Protein AF-A0A2E5KVK9-F1 (afdb_monomer_lite)

Sequence (153 aa):
MTQRGRSCGKHTSNSATNSIFLSCMANVACSTQPRAAPYKIVFRQEDEIAERRTRDMRRFFAKTDIAALKMVENRKMDIAIADRFDGEEALKELGFDDVFMLKPAIQIVPLYHYVNFNHYKLVSRITFVMKSMESSGRIAEILKEYGVYPEVD

Foldseek 3Di:
DDDDDDDDDDDFDFDWDFFFFWWFFPDDPPPPDDDDDFFEEEEAPPPPVCCVVCVVGNYDHDNHQLRRQVCCLVVVGGGYGGGDVSRVCSCVPVVRPTTDGDPPGPDTDTDGDDDDPVVVVCVVVVSVVVVVCVVVCVVVVVCVVVVNDPPDD

Structure (mmCIF, N/CA/C/O backbone):
data_AF-A0A2E5KVK9-F1
#
_entry.id   AF-A0A2E5KVK9-F1
#
loop_
_atom_site.group_PDB
_atom_site.id
_atom_site.type_symbol
_atom_site.label_atom_id
_atom_site.label_alt_id
_atom_site.label_comp_id
_atom_site.label_asym_id
_atom_site.label_entity_id
_atom_site.label_seq_id
_atom_site.pdbx_PDB_ins_code
_atom_site.Cartn_x
_atom_site.Cartn_y
_atom_site.Cartn_z
_atom_site.occupancy
_atom_site.B_iso_or_equiv
_atom_site.auth_seq_id
_atom_site.auth_comp_id
_atom_site.auth_asym_id
_atom_site.auth_atom_id
_atom_site.pdbx_PDB_model_num
ATOM 1 N N . MET A 1 1 ? -5.131 -29.398 35.573 1.00 34.34 1 MET A N 1
ATOM 2 C CA . MET A 1 1 ? -4.236 -28.463 34.857 1.00 34.34 1 MET A CA 1
ATOM 3 C C . MET A 1 1 ? -4.888 -28.145 33.525 1.00 34.34 1 MET A C 1
ATOM 5 O O . MET A 1 1 ? -5.008 -29.022 32.685 1.00 34.34 1 MET A O 1
ATOM 9 N N . THR A 1 2 ? -5.422 -26.935 33.396 1.00 34.12 2 THR A N 1
ATOM 10 C CA . THR A 1 2 ? -6.261 -26.504 32.272 1.00 34.12 2 THR A CA 1
ATOM 11 C C . THR A 1 2 ? -5.580 -25.313 31.631 1.00 34.12 2 THR A C 1
ATOM 13 O O . THR A 1 2 ? -5.370 -24.341 32.346 1.00 34.12 2 THR A O 1
ATOM 16 N N . GLN A 1 3 ? -5.340 -25.327 30.320 1.00 31.80 3 GLN A N 1
ATOM 17 C CA . GLN A 1 3 ? -5.515 -24.125 29.502 1.00 31.80 3 GLN A CA 1
ATOM 18 C C . GLN A 1 3 ? -6.088 -24.505 28.136 1.00 31.80 3 GLN A C 1
ATOM 20 O O . GLN A 1 3 ? -5.487 -25.219 27.341 1.00 31.80 3 GLN A O 1
ATOM 25 N N . ARG A 1 4 ? -7.326 -24.043 27.942 1.00 31.17 4 ARG A N 1
ATOM 26 C CA . ARG A 1 4 ? -8.108 -24.082 26.712 1.00 31.17 4 ARG A CA 1
ATOM 27 C C . ARG A 1 4 ? -7.615 -22.964 25.796 1.00 31.17 4 ARG A C 1
ATOM 29 O O . ARG A 1 4 ? -7.362 -21.857 26.274 1.00 31.17 4 ARG A O 1
ATOM 36 N N . GLY A 1 5 ? -7.553 -23.246 24.497 1.00 36.69 5 GLY A N 1
ATOM 37 C CA . GLY A 1 5 ? -7.353 -22.236 23.465 1.00 36.69 5 GLY A CA 1
ATOM 38 C C . GLY A 1 5 ? -8.402 -21.127 23.562 1.00 36.69 5 GLY A C 1
ATOM 39 O O . GLY A 1 5 ? -9.578 -21.383 23.827 1.00 36.69 5 GLY A O 1
ATOM 40 N N . ARG A 1 6 ? -7.964 -19.882 23.369 1.00 28.77 6 ARG A N 1
ATOM 41 C CA . ARG A 1 6 ? -8.846 -18.723 23.231 1.00 28.77 6 ARG A CA 1
ATOM 42 C C . ARG A 1 6 ? -8.724 -18.199 21.808 1.00 28.77 6 ARG A C 1
ATOM 44 O O . ARG A 1 6 ? -7.694 -17.653 21.427 1.00 28.77 6 ARG A O 1
ATOM 51 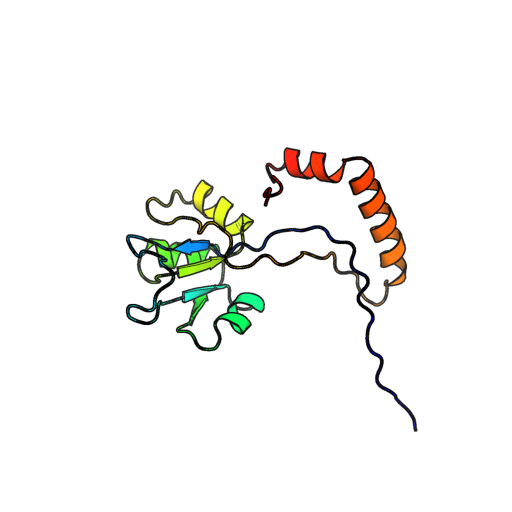N N . SER A 1 7 ? -9.789 -18.387 21.038 1.00 34.16 7 SER A N 1
ATOM 52 C CA . SER A 1 7 ? -10.011 -17.719 19.760 1.00 34.16 7 SER A CA 1
ATOM 53 C C . SER A 1 7 ? -10.146 -16.213 19.998 1.00 34.16 7 SER A C 1
ATOM 55 O O . SER A 1 7 ? -11.029 -15.778 20.739 1.00 34.16 7 SER A O 1
ATOM 57 N N . CYS A 1 8 ? -9.270 -15.420 19.387 1.00 29.39 8 CYS A N 1
ATOM 58 C CA . CYS A 1 8 ? -9.322 -13.964 19.449 1.00 29.39 8 CYS A CA 1
ATOM 59 C C . CYS A 1 8 ? -10.378 -13.452 18.453 1.00 29.39 8 CYS A C 1
ATOM 61 O O . CYS A 1 8 ? -10.257 -13.677 17.247 1.00 29.39 8 CYS A O 1
ATOM 63 N N . GLY A 1 9 ? -11.432 -12.811 18.961 1.00 30.97 9 GLY A N 1
ATOM 64 C CA . GLY A 1 9 ? -12.467 -12.174 18.148 1.00 30.97 9 GLY A CA 1
ATOM 65 C C . GLY A 1 9 ? -11.932 -10.901 17.495 1.00 30.97 9 GLY A C 1
ATOM 66 O O . GLY A 1 9 ? -11.442 -10.005 18.179 1.00 30.97 9 GLY A O 1
ATOM 67 N N . LYS A 1 10 ? -12.017 -10.824 16.165 1.00 29.75 10 LYS A N 1
ATOM 68 C CA . LYS A 1 10 ? -11.667 -9.631 15.390 1.00 29.75 10 LYS A CA 1
ATOM 69 C C . LYS A 1 10 ? -12.845 -8.655 15.438 1.00 29.75 10 LYS A C 1
ATOM 71 O O . LYS A 1 10 ? -13.881 -8.922 14.841 1.00 29.75 10 LYS A O 1
ATOM 76 N N . HIS A 1 11 ? -12.689 -7.533 16.134 1.00 31.53 11 HIS A N 1
ATOM 77 C CA . HIS A 1 11 ? -13.565 -6.372 15.975 1.00 31.53 11 HIS A CA 1
ATOM 78 C C . HIS A 1 11 ? -12.770 -5.279 15.267 1.00 31.53 11 HIS A C 1
ATOM 80 O O . HIS A 1 11 ? -11.904 -4.647 15.865 1.00 31.53 11 HIS A O 1
ATOM 86 N N . THR A 1 12 ? -13.035 -5.102 13.976 1.00 35.19 12 THR A N 1
ATOM 87 C CA . THR A 1 12 ? -12.354 -4.145 13.102 1.00 35.19 12 THR A CA 1
ATOM 88 C C . THR A 1 12 ? -13.321 -3.029 12.717 1.00 35.19 12 THR A C 1
ATOM 90 O O . THR A 1 12 ? -14.382 -3.297 12.158 1.00 35.19 12 THR A O 1
ATOM 93 N N . SER A 1 13 ? -12.970 -1.777 13.019 1.00 29.97 13 SER A N 1
ATOM 94 C CA . SER A 1 13 ? -13.497 -0.624 12.284 1.00 29.97 13 SER A CA 1
ATOM 95 C C . SER A 1 13 ? -12.661 -0.488 11.011 1.00 29.97 13 SER A C 1
ATOM 97 O O . SER A 1 13 ? -11.432 -0.481 11.072 1.00 29.97 13 SER A O 1
ATOM 99 N N . ASN A 1 14 ? -13.327 -0.507 9.858 1.00 29.30 14 ASN A N 1
ATOM 100 C CA . ASN A 1 14 ? -12.676 -0.437 8.556 1.00 29.30 14 ASN A CA 1
ATOM 101 C C . ASN A 1 14 ? -12.335 1.019 8.238 1.00 29.30 14 ASN A C 1
ATOM 103 O O . ASN A 1 14 ? -13.219 1.860 8.172 1.00 29.30 14 ASN A O 1
ATOM 107 N N . SER A 1 15 ? -11.057 1.280 7.995 1.00 31.80 15 SER A N 1
ATOM 108 C CA . SER A 1 15 ? -10.581 2.411 7.205 1.00 31.80 15 SER A CA 1
ATOM 109 C C . SER A 1 15 ? -9.782 1.772 6.079 1.00 31.80 15 SER A C 1
ATOM 111 O O . SER A 1 15 ? -8.732 1.183 6.325 1.00 31.80 15 SER A O 1
ATOM 113 N N . ALA A 1 16 ? -10.336 1.754 4.871 1.00 27.89 16 ALA A N 1
ATOM 114 C CA . ALA A 1 16 ? -9.668 1.157 3.725 1.00 27.89 16 ALA A CA 1
ATOM 115 C C . ALA A 1 16 ? -8.480 2.040 3.336 1.00 27.89 16 ALA A C 1
ATOM 117 O O . ALA A 1 16 ? -8.660 3.205 2.990 1.00 27.89 16 ALA A O 1
ATOM 118 N N . THR A 1 17 ? -7.275 1.485 3.397 1.00 33.75 17 THR A N 1
ATOM 119 C CA . THR A 1 17 ? -6.105 2.118 2.802 1.00 33.75 17 THR A CA 1
ATOM 120 C C . THR A 1 17 ? -5.412 1.074 1.943 1.00 33.75 17 THR A C 1
ATOM 122 O O . THR A 1 17 ? -4.971 0.045 2.444 1.00 33.75 17 THR A O 1
ATOM 125 N N . ASN A 1 18 ? -5.410 1.325 0.636 1.00 34.06 18 ASN A N 1
ATOM 126 C CA . ASN A 1 18 ? -5.088 0.363 -0.412 1.00 34.06 18 ASN A CA 1
ATOM 127 C C . ASN A 1 18 ? -3.572 0.125 -0.488 1.00 34.06 18 ASN A C 1
ATOM 129 O O . ASN A 1 18 ? -2.834 1.010 -0.914 1.00 34.06 18 ASN A O 1
ATOM 133 N N . SER A 1 19 ? -3.093 -1.075 -0.153 1.00 31.70 19 SER A N 1
ATOM 134 C CA . SER A 1 19 ? -1.768 -1.514 -0.614 1.00 31.70 19 SER A CA 1
ATOM 135 C C . SER A 1 19 ? -1.880 -1.880 -2.090 1.00 31.70 19 SER A C 1
ATOM 137 O O . SER A 1 19 ? -2.295 -2.986 -2.422 1.00 31.70 19 SER A O 1
ATOM 139 N N . ILE A 1 20 ? -1.576 -0.937 -2.980 1.00 33.72 20 ILE A N 1
ATOM 140 C CA . ILE A 1 20 ? -1.440 -1.236 -4.408 1.00 33.72 20 ILE A CA 1
ATOM 141 C C . ILE A 1 20 ? -0.191 -2.102 -4.610 1.00 33.72 20 ILE A C 1
ATOM 143 O O . ILE A 1 20 ? 0.673 -2.156 -3.753 1.00 33.72 20 ILE A O 1
ATOM 147 N N . PHE A 1 21 ? -0.151 -2.853 -5.706 1.00 39.69 21 PHE A N 1
ATOM 148 C CA . PHE A 1 21 ? 1.044 -3.511 -6.221 1.00 39.69 21 PHE A CA 1
ATOM 149 C C . PHE A 1 21 ? 1.468 -2.716 -7.473 1.00 39.69 21 PHE A C 1
ATOM 151 O O . PHE A 1 21 ? 0.831 -2.844 -8.518 1.00 39.69 21 PHE A O 1
ATOM 158 N N . LEU A 1 22 ? 2.484 -1.854 -7.370 1.00 40.34 22 LEU A N 1
ATOM 159 C CA . LEU A 1 22 ? 3.158 -1.191 -8.507 1.00 40.34 22 LEU A CA 1
ATOM 160 C C . LEU A 1 22 ? 4.435 -1.956 -8.864 1.00 40.34 22 LEU A C 1
ATOM 162 O O . LEU A 1 22 ? 5.191 -2.226 -7.943 1.00 40.34 22 LEU A O 1
ATOM 166 N N . SER A 1 23 ? 4.855 -2.218 -10.107 1.00 37.53 23 SER A N 1
ATOM 167 C CA . SER A 1 23 ? 4.528 -1.689 -11.443 1.00 37.53 23 SER A CA 1
ATOM 168 C C . SER A 1 23 ? 5.167 -2.614 -12.501 1.00 37.53 23 SER A C 1
ATOM 170 O O . SER A 1 23 ? 6.218 -3.207 -12.240 1.00 37.53 23 SER A O 1
ATOM 172 N N . CYS A 1 24 ? 4.550 -2.696 -13.685 1.00 30.95 24 CYS A N 1
ATOM 173 C CA . CYS A 1 24 ? 5.015 -3.398 -14.888 1.00 30.95 24 CYS A CA 1
ATOM 174 C C . CYS A 1 24 ? 5.776 -2.413 -15.799 1.00 30.95 24 CYS A C 1
ATOM 176 O O . CYS A 1 24 ? 5.433 -1.235 -15.833 1.00 30.95 24 CYS A O 1
ATOM 178 N N . MET A 1 25 ? 6.794 -2.875 -16.530 1.00 27.45 25 MET A N 1
ATOM 179 C CA . MET A 1 25 ? 7.512 -2.078 -17.534 1.00 27.45 25 MET A CA 1
ATOM 180 C C . MET A 1 25 ? 7.379 -2.725 -18.923 1.00 27.45 25 MET A C 1
ATOM 182 O O . MET A 1 25 ? 7.516 -3.938 -19.062 1.00 27.45 25 MET A O 1
ATOM 186 N N . ALA A 1 26 ? 7.123 -1.877 -19.925 1.00 31.70 26 ALA A N 1
ATOM 187 C CA . ALA A 1 26 ? 7.195 -2.073 -21.379 1.00 31.70 26 ALA A CA 1
ATOM 188 C C . ALA A 1 26 ? 6.633 -3.382 -21.997 1.00 31.70 26 ALA A C 1
ATOM 190 O O . ALA A 1 26 ? 7.259 -4.438 -21.994 1.00 31.70 26 ALA A O 1
ATOM 191 N N . ASN A 1 27 ? 5.517 -3.243 -22.727 1.00 30.38 27 ASN A N 1
ATOM 192 C CA . ASN A 1 27 ? 5.075 -4.162 -23.792 1.00 30.38 27 ASN A CA 1
ATOM 193 C C . ASN A 1 27 ? 4.702 -5.602 -23.408 1.00 30.38 27 ASN A C 1
ATOM 195 O O . ASN A 1 27 ? 4.612 -6.468 -24.282 1.00 30.38 27 ASN A O 1
ATOM 199 N N . VAL A 1 28 ? 4.389 -5.872 -22.144 1.00 37.03 28 VAL A N 1
ATOM 200 C CA . VAL A 1 28 ? 3.765 -7.144 -21.783 1.00 37.03 28 VAL A CA 1
ATOM 201 C C . VAL A 1 28 ? 2.274 -6.927 -21.595 1.00 37.03 28 VAL A C 1
ATOM 203 O O . VAL A 1 28 ? 1.821 -6.369 -20.599 1.00 37.03 28 VAL A O 1
ATOM 206 N N . ALA A 1 29 ? 1.499 -7.363 -22.587 1.00 28.75 29 ALA A N 1
ATOM 207 C CA . ALA A 1 29 ? 0.061 -7.492 -22.453 1.00 28.75 29 ALA A CA 1
ATOM 208 C C . ALA A 1 29 ? -0.234 -8.379 -21.233 1.00 28.75 29 ALA A C 1
ATOM 210 O O . ALA A 1 29 ? -0.075 -9.599 -21.293 1.00 28.75 29 ALA A O 1
ATOM 211 N N . CYS A 1 30 ? -0.688 -7.774 -20.132 1.00 35.19 30 CYS A N 1
ATOM 212 C CA . CYS A 1 30 ? -1.269 -8.476 -18.989 1.00 35.19 30 CYS A CA 1
ATOM 213 C C . CYS A 1 30 ? -2.675 -8.971 -19.385 1.00 35.19 30 CYS A C 1
ATOM 215 O O . CYS A 1 30 ? -3.694 -8.605 -18.810 1.00 35.19 30 CYS A O 1
ATOM 217 N N . SER A 1 31 ? -2.736 -9.728 -20.481 1.00 26.88 31 SER A N 1
ATOM 218 C CA . SER A 1 31 ? -3.919 -10.451 -20.919 1.00 26.88 31 SER A CA 1
ATOM 219 C C . SER A 1 31 ? -4.003 -11.740 -20.112 1.00 26.88 31 SER A C 1
ATOM 221 O O . SER A 1 31 ? -2.991 -12.386 -19.847 1.00 26.88 31 SER A O 1
ATOM 223 N N . THR A 1 32 ? -5.214 -12.094 -19.708 1.00 30.20 32 THR A N 1
ATOM 224 C CA . THR A 1 32 ? -5.601 -13.253 -18.897 1.00 30.20 32 THR A CA 1
ATOM 225 C C . THR A 1 32 ? -5.390 -14.595 -19.617 1.00 30.20 32 THR A C 1
ATOM 227 O O . THR A 1 32 ? -6.294 -15.424 -19.682 1.00 30.20 32 THR A O 1
ATOM 230 N N . GLN A 1 33 ? -4.194 -14.847 -20.155 1.00 28.55 33 GLN A N 1
ATOM 231 C CA . GLN A 1 33 ? -3.811 -16.130 -20.743 1.00 28.55 33 GLN A CA 1
ATOM 232 C C . GLN A 1 33 ? -2.314 -16.438 -20.552 1.00 28.55 33 GLN A C 1
ATOM 234 O O . GLN A 1 33 ? -1.483 -15.529 -20.538 1.00 28.55 33 GLN A O 1
ATOM 239 N N . PRO A 1 34 ? -1.945 -17.725 -20.394 1.00 35.22 34 PRO A N 1
ATOM 240 C CA . PRO A 1 34 ? -0.621 -18.126 -19.949 1.00 35.22 34 PRO A CA 1
ATOM 241 C C . PRO A 1 34 ? 0.349 -18.095 -21.128 1.00 35.22 34 PRO A C 1
ATOM 243 O O . PRO A 1 34 ? 0.351 -18.986 -21.979 1.00 35.22 34 PRO A O 1
ATOM 246 N N . ARG A 1 35 ? 1.207 -17.077 -21.183 1.00 31.95 35 ARG A N 1
ATOM 247 C CA . ARG A 1 35 ? 2.344 -17.079 -22.102 1.00 31.95 35 ARG A CA 1
ATOM 248 C C . ARG A 1 35 ? 3.589 -16.507 -21.430 1.00 31.95 35 ARG A C 1
ATOM 250 O O . ARG A 1 35 ? 3.534 -15.447 -20.823 1.00 31.95 35 ARG A O 1
ATOM 257 N N . ALA A 1 36 ? 4.700 -17.199 -21.683 1.00 43.50 36 ALA A N 1
ATOM 258 C CA . ALA A 1 36 ? 6.088 -16.758 -21.538 1.00 43.50 36 ALA A CA 1
ATOM 259 C C . ALA A 1 36 ? 6.700 -16.748 -20.119 1.00 43.50 36 ALA A C 1
ATOM 261 O O . ALA A 1 36 ? 6.011 -16.810 -19.112 1.00 43.50 36 ALA A O 1
ATOM 262 N N . ALA A 1 37 ? 8.036 -16.805 -20.106 1.00 53.66 37 ALA A N 1
ATOM 263 C CA . ALA A 1 37 ? 8.961 -17.085 -19.00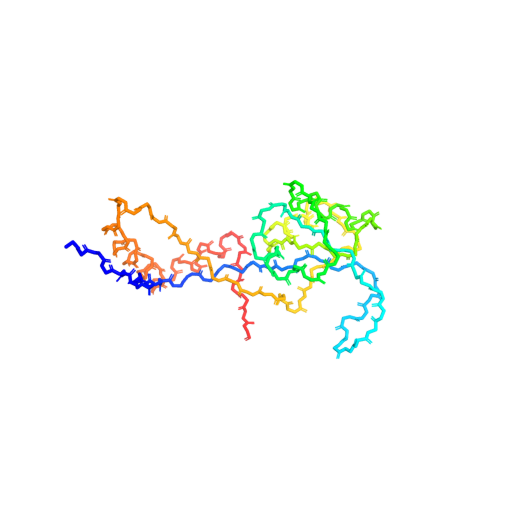2 1.00 53.66 37 ALA A CA 1
ATOM 264 C C . ALA A 1 37 ? 8.624 -16.439 -17.636 1.00 53.66 37 ALA A C 1
ATOM 266 O O . ALA A 1 37 ? 8.023 -15.370 -17.598 1.00 53.66 37 ALA A O 1
ATOM 267 N N . PRO A 1 38 ? 9.052 -17.040 -16.502 1.00 75.19 38 PRO A N 1
ATOM 268 C CA . PRO A 1 38 ? 8.724 -16.513 -15.179 1.00 75.19 38 PRO A CA 1
ATOM 269 C C . PRO A 1 38 ? 9.297 -15.103 -14.987 1.00 75.19 38 PRO A C 1
ATOM 271 O O . PRO A 1 38 ? 10.519 -14.929 -15.004 1.00 75.19 38 PRO A O 1
ATOM 274 N N . TYR A 1 39 ? 8.409 -14.128 -14.771 1.00 81.94 39 TYR A N 1
ATOM 275 C CA . TYR A 1 39 ? 8.759 -12.751 -14.424 1.00 81.94 39 TYR A CA 1
ATOM 276 C C . TYR A 1 39 ? 9.699 -12.706 -13.217 1.00 81.94 39 TYR A C 1
ATOM 278 O O . TYR A 1 39 ? 9.523 -13.444 -12.242 1.00 81.94 39 TYR A O 1
ATOM 286 N N . LYS A 1 40 ? 10.689 -11.817 -13.269 1.00 89.50 40 LYS A N 1
ATOM 287 C CA . LYS A 1 40 ? 11.551 -11.460 -12.145 1.00 89.50 40 LYS A CA 1
ATOM 288 C C . LYS A 1 40 ? 10.853 -10.393 -11.317 1.00 89.50 40 LYS A C 1
ATOM 290 O O . LYS A 1 40 ? 10.761 -9.236 -11.729 1.00 89.50 40 LYS A O 1
ATOM 295 N N . ILE A 1 41 ? 10.377 -10.803 -10.151 1.00 91.06 41 ILE A N 1
ATOM 296 C CA . ILE A 1 41 ? 9.602 -9.949 -9.255 1.00 91.06 41 ILE A CA 1
ATOM 297 C C . ILE A 1 41 ? 10.508 -9.471 -8.127 1.00 91.06 41 ILE A C 1
ATOM 299 O O . ILE A 1 41 ? 11.194 -10.289 -7.518 1.00 91.06 41 ILE A O 1
ATOM 303 N N . VAL A 1 42 ? 10.509 -8.175 -7.830 1.00 93.25 42 VAL A N 1
ATOM 304 C CA . VAL A 1 42 ? 11.280 -7.583 -6.731 1.00 93.25 42 VAL A CA 1
ATOM 305 C C . VAL A 1 42 ? 10.383 -6.803 -5.783 1.00 93.25 42 VAL A C 1
ATOM 307 O O . VAL A 1 42 ? 9.467 -6.123 -6.222 1.00 93.25 42 VAL A O 1
ATOM 310 N N . PHE A 1 43 ? 10.638 -6.884 -4.482 1.00 92.38 43 PHE A N 1
ATOM 311 C CA . PHE A 1 43 ? 9.894 -6.114 -3.483 1.00 92.38 43 PHE A CA 1
ATOM 312 C C . PHE A 1 43 ? 10.705 -5.917 -2.209 1.00 92.38 43 PHE A C 1
ATOM 314 O O . PHE A 1 43 ? 11.751 -6.557 -2.029 1.00 92.38 43 PHE A O 1
ATOM 321 N N . ARG A 1 44 ? 10.263 -5.004 -1.341 1.00 92.38 44 ARG A N 1
ATOM 322 C CA . ARG A 1 44 ? 10.938 -4.750 -0.069 1.00 92.38 44 ARG A CA 1
ATOM 323 C C . ARG A 1 44 ? 10.931 -6.008 0.801 1.00 92.38 44 ARG A C 1
ATOM 325 O O . ARG A 1 44 ? 9.906 -6.659 0.979 1.00 92.38 44 ARG A O 1
ATOM 332 N N . GLN A 1 45 ? 12.090 -6.357 1.350 1.00 90.44 45 GLN A N 1
ATOM 333 C CA . GLN A 1 45 ? 12.199 -7.450 2.312 1.00 90.44 45 GLN A CA 1
ATOM 334 C C . GLN A 1 45 ? 11.203 -7.247 3.467 1.00 90.44 45 GLN A C 1
ATOM 336 O O . GLN A 1 45 ? 10.973 -6.112 3.885 1.00 90.44 45 GLN A O 1
ATOM 341 N N . GLU A 1 46 ? 10.639 -8.341 3.987 1.00 86.81 46 GLU A N 1
ATOM 342 C CA . GLU A 1 46 ? 9.663 -8.328 5.089 1.00 86.81 46 GLU A CA 1
ATOM 343 C C . GLU A 1 46 ? 8.265 -7.813 4.707 1.00 86.81 46 GLU A C 1
ATOM 345 O O . GLU A 1 46 ? 7.400 -7.683 5.574 1.00 86.81 46 GLU A O 1
ATOM 350 N N . ASP A 1 47 ? 7.987 -7.573 3.421 1.00 87.31 47 ASP A N 1
ATOM 351 C CA . ASP A 1 47 ? 6.605 -7.472 2.949 1.00 87.31 47 ASP A CA 1
ATOM 352 C C . ASP A 1 47 ? 5.934 -8.855 3.026 1.00 87.31 47 ASP A C 1
ATOM 354 O O . ASP A 1 47 ? 5.974 -9.661 2.094 1.00 87.31 47 ASP A O 1
ATOM 358 N N . GLU A 1 48 ? 5.312 -9.143 4.172 1.00 85.06 48 GLU A N 1
ATOM 359 C CA . GLU A 1 48 ? 4.646 -10.419 4.455 1.00 85.06 48 GLU A CA 1
ATOM 360 C C . GLU A 1 48 ? 3.617 -10.792 3.374 1.00 85.06 48 GLU A C 1
ATOM 362 O O . GLU A 1 48 ? 3.449 -11.970 3.030 1.00 85.06 48 GLU A O 1
ATOM 367 N N . ILE A 1 49 ? 2.917 -9.799 2.821 1.00 83.25 49 ILE A N 1
ATOM 368 C CA . ILE A 1 49 ? 1.874 -10.025 1.825 1.00 83.25 49 ILE A CA 1
ATOM 369 C C . ILE A 1 49 ? 2.524 -10.455 0.513 1.00 83.25 49 ILE A C 1
ATOM 371 O O . ILE A 1 49 ? 2.151 -11.505 -0.022 1.00 83.25 49 ILE A O 1
ATOM 375 N N . ALA A 1 50 ? 3.504 -9.696 0.022 1.00 85.00 50 ALA A N 1
ATOM 376 C CA . ALA A 1 50 ? 4.240 -10.030 -1.191 1.00 85.00 50 ALA A CA 1
ATOM 377 C C . ALA A 1 50 ? 4.953 -11.381 -1.048 1.00 85.00 50 ALA A C 1
ATOM 379 O O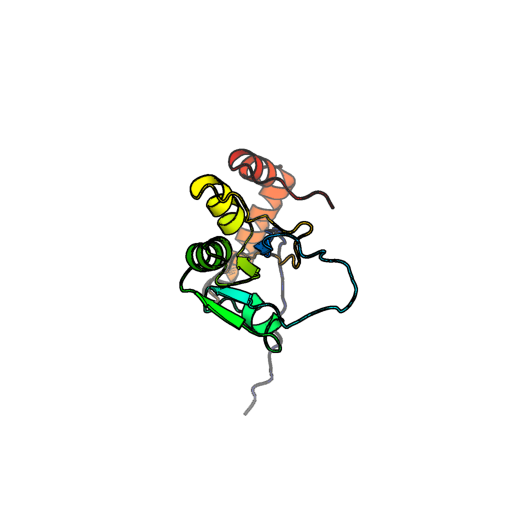 . ALA A 1 50 ? 4.826 -12.243 -1.921 1.00 85.00 50 ALA A O 1
ATOM 380 N N . GLU A 1 51 ? 5.615 -11.636 0.083 1.00 89.25 51 GLU A N 1
ATOM 381 C CA . GLU A 1 51 ? 6.317 -12.892 0.351 1.00 89.25 51 GLU A CA 1
ATOM 382 C C . GLU A 1 51 ? 5.398 -14.109 0.321 1.00 89.25 51 GLU A C 1
ATOM 384 O O . GLU A 1 51 ? 5.705 -15.123 -0.313 1.00 89.25 51 GLU A O 1
ATOM 389 N N . ARG A 1 52 ? 4.252 -14.019 0.998 1.00 87.25 52 ARG A N 1
ATOM 390 C CA . ARG A 1 52 ? 3.297 -15.122 1.069 1.00 87.25 52 ARG A CA 1
ATOM 391 C C . ARG A 1 52 ? 2.636 -15.387 -0.279 1.00 87.25 52 ARG A C 1
ATOM 393 O O . ARG A 1 52 ? 2.364 -16.545 -0.590 1.00 87.25 52 ARG A O 1
ATOM 400 N N . ARG A 1 53 ? 2.344 -14.341 -1.056 1.00 83.06 53 ARG A N 1
ATOM 401 C CA . ARG A 1 53 ? 1.618 -14.437 -2.335 1.00 83.06 53 ARG A CA 1
ATOM 402 C C . ARG A 1 53 ? 2.508 -14.818 -3.514 1.00 83.06 53 ARG A C 1
ATOM 404 O O . ARG A 1 53 ? 2.007 -15.407 -4.461 1.00 83.06 53 ARG A O 1
ATOM 411 N N . THR A 1 54 ? 3.805 -14.529 -3.439 1.00 85.94 54 THR A N 1
ATOM 412 C CA . THR A 1 54 ? 4.779 -14.830 -4.503 1.00 85.94 54 THR A CA 1
ATOM 413 C C . THR A 1 54 ? 5.684 -16.018 -4.174 1.00 85.94 54 THR A C 1
ATOM 415 O O . THR A 1 54 ? 6.707 -16.213 -4.826 1.00 85.94 54 THR A O 1
ATOM 418 N N . ARG A 1 55 ? 5.324 -16.833 -3.171 1.00 86.94 55 ARG A N 1
ATOM 419 C CA . ARG A 1 55 ? 6.148 -17.948 -2.670 1.00 86.94 55 ARG A CA 1
ATOM 420 C C . ARG A 1 55 ? 6.626 -18.899 -3.771 1.00 86.94 55 ARG A C 1
ATOM 422 O O . ARG A 1 55 ? 7.777 -19.320 -3.730 1.00 86.94 55 ARG A O 1
ATOM 429 N N . ASP A 1 56 ? 5.760 -19.187 -4.740 1.00 88.12 56 ASP A N 1
ATOM 430 C CA . ASP A 1 56 ? 6.026 -20.126 -5.838 1.00 88.12 56 ASP A CA 1
ATOM 431 C C . ASP A 1 56 ? 6.520 -19.420 -7.119 1.00 88.12 56 ASP A C 1
ATOM 433 O O . ASP A 1 56 ? 6.569 -20.013 -8.196 1.00 88.12 56 ASP A O 1
ATOM 437 N N . MET A 1 57 ? 6.880 -18.136 -7.020 1.00 86.38 57 MET A N 1
ATOM 438 C CA . MET A 1 57 ? 7.348 -17.301 -8.128 1.00 86.38 57 MET A CA 1
ATOM 439 C C . MET A 1 57 ? 8.838 -16.967 -7.988 1.00 86.38 57 MET A C 1
ATOM 441 O O . MET A 1 57 ? 9.442 -17.080 -6.919 1.00 86.38 57 MET A O 1
ATOM 445 N N . ARG A 1 58 ? 9.453 -16.498 -9.081 1.00 88.44 58 ARG A N 1
ATOM 446 C CA . ARG A 1 58 ? 10.845 -16.035 -9.069 1.00 88.44 58 ARG A CA 1
ATOM 447 C C . ARG A 1 58 ? 10.938 -14.643 -8.436 1.00 88.44 58 ARG A C 1
ATOM 449 O O . ARG A 1 58 ? 10.777 -13.628 -9.112 1.00 88.44 58 ARG A O 1
ATOM 456 N N . ARG A 1 59 ? 11.226 -14.625 -7.136 1.00 90.50 59 ARG A N 1
ATOM 457 C CA . ARG A 1 59 ? 11.267 -13.418 -6.304 1.00 90.50 59 ARG A CA 1
ATOM 458 C C . ARG A 1 59 ? 12.684 -12.972 -5.934 1.00 90.50 59 ARG A C 1
ATOM 460 O O . ARG A 1 59 ? 13.579 -13.791 -5.729 1.00 90.50 59 ARG A O 1
ATOM 467 N N . PHE A 1 60 ? 12.850 -11.663 -5.828 1.00 94.94 60 PHE A N 1
ATOM 468 C CA . PHE A 1 60 ? 14.049 -10.943 -5.423 1.00 94.94 60 PHE A CA 1
ATOM 469 C C . PHE A 1 60 ? 13.673 -9.925 -4.346 1.00 94.94 60 PHE A C 1
ATOM 471 O O . PHE A 1 60 ? 12.533 -9.472 -4.279 1.00 94.94 60 PHE A O 1
ATOM 478 N N . PHE A 1 61 ? 14.642 -9.542 -3.521 1.00 95.44 61 PHE A N 1
ATOM 479 C CA . PHE A 1 61 ? 14.408 -8.627 -2.410 1.00 95.44 61 PHE A CA 1
ATOM 480 C C . PHE A 1 61 ? 15.212 -7.346 -2.578 1.00 95.44 61 PHE A C 1
ATOM 482 O O . PHE A 1 61 ? 16.386 -7.380 -2.957 1.00 95.44 61 PHE A O 1
ATOM 489 N N . ALA A 1 62 ? 14.580 -6.228 -2.252 1.00 94.12 62 ALA A N 1
ATOM 490 C CA . ALA A 1 62 ? 15.208 -4.929 -2.096 1.00 94.12 62 ALA A CA 1
ATOM 491 C C . ALA A 1 62 ? 15.109 -4.472 -0.634 1.00 94.12 62 ALA A C 1
ATOM 493 O O . ALA A 1 62 ? 14.295 -4.973 0.139 1.00 94.12 62 ALA A O 1
ATOM 494 N N . LYS A 1 63 ? 15.937 -3.499 -0.243 1.00 93.81 63 LYS A N 1
ATOM 495 C CA . LYS A 1 63 ? 15.873 -2.916 1.108 1.00 93.81 63 LYS A CA 1
ATOM 496 C C . LYS A 1 63 ? 14.710 -1.942 1.289 1.00 93.81 63 LYS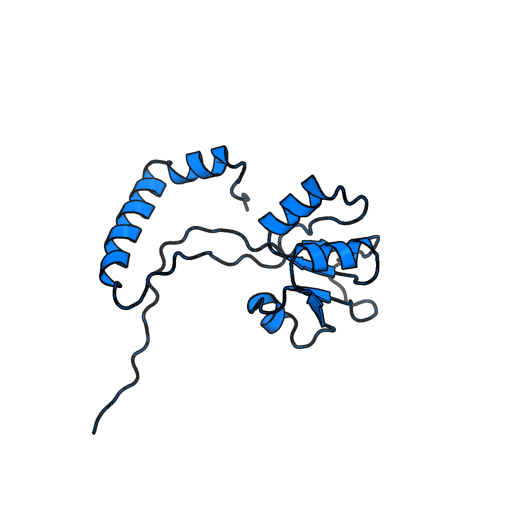 A C 1
ATOM 498 O O . LYS A 1 63 ? 14.248 -1.761 2.406 1.00 93.81 63 LYS A O 1
ATOM 503 N N . THR A 1 64 ? 14.277 -1.298 0.209 1.00 89.88 64 THR A N 1
ATOM 504 C CA . THR A 1 64 ? 13.195 -0.308 0.200 1.00 89.88 64 THR A CA 1
ATOM 505 C C . THR A 1 64 ? 12.370 -0.459 -1.071 1.00 89.88 64 THR A C 1
ATOM 507 O O . THR A 1 64 ? 12.883 -0.945 -2.085 1.00 89.88 64 THR A O 1
ATOM 510 N N . ASP A 1 65 ? 11.122 -0.004 -1.034 1.00 86.25 65 ASP A N 1
ATOM 511 C CA . ASP A 1 65 ? 10.215 -0.007 -2.185 1.00 86.25 65 ASP A CA 1
ATOM 512 C C . ASP A 1 65 ? 10.762 0.854 -3.335 1.00 86.25 65 ASP A C 1
ATOM 514 O O . ASP A 1 65 ? 10.838 0.408 -4.480 1.00 86.25 65 ASP A O 1
ATOM 518 N N . ILE A 1 66 ? 11.342 2.017 -3.017 1.00 87.19 66 ILE A N 1
ATOM 519 C CA . ILE A 1 66 ? 12.074 2.854 -3.983 1.00 87.19 66 ILE A CA 1
ATOM 520 C C . ILE A 1 66 ? 13.217 2.085 -4.666 1.00 87.19 66 ILE A C 1
ATOM 522 O O . ILE A 1 66 ? 13.444 2.229 -5.869 1.00 87.19 66 ILE A O 1
ATOM 526 N N . ALA A 1 67 ? 13.971 1.268 -3.923 1.00 90.62 67 ALA A N 1
ATOM 527 C CA . ALA A 1 67 ? 15.047 0.477 -4.511 1.00 90.62 67 ALA A CA 1
ATOM 528 C C . ALA A 1 67 ? 14.500 -0.615 -5.445 1.00 90.62 67 ALA A C 1
ATOM 530 O O . ALA A 1 67 ? 15.080 -0.832 -6.509 1.00 90.62 67 ALA A O 1
ATOM 531 N N . ALA A 1 68 ? 13.381 -1.256 -5.090 1.00 90.69 68 ALA A N 1
ATOM 532 C CA . ALA A 1 68 ? 12.691 -2.212 -5.956 1.00 90.69 68 ALA A CA 1
ATOM 533 C C . ALA A 1 68 ? 12.232 -1.548 -7.266 1.00 90.69 68 ALA A C 1
ATOM 535 O O . ALA A 1 68 ? 12.538 -2.047 -8.350 1.00 90.69 68 ALA A O 1
ATOM 536 N N . LEU A 1 69 ? 11.598 -0.376 -7.178 1.00 87.69 69 LEU A N 1
ATOM 537 C CA . LEU A 1 69 ? 11.134 0.388 -8.339 1.00 87.69 69 LEU A CA 1
ATOM 538 C C . LEU A 1 69 ? 12.293 0.817 -9.251 1.00 87.69 69 LEU A C 1
ATOM 540 O O . LEU A 1 69 ? 12.241 0.599 -10.459 1.00 87.69 69 LEU A O 1
ATOM 544 N N . LYS A 1 70 ? 13.409 1.298 -8.684 1.00 87.31 70 LYS A N 1
ATOM 545 C CA . LYS A 1 70 ? 14.629 1.602 -9.457 1.00 87.31 70 LYS A CA 1
ATOM 546 C C . LYS A 1 70 ? 15.209 0.377 -10.168 1.00 87.31 70 LYS A C 1
ATOM 548 O O . LYS A 1 70 ? 15.865 0.524 -11.198 1.00 87.31 70 LYS A O 1
ATOM 553 N N . MET A 1 71 ? 15.041 -0.833 -9.636 1.00 89.88 71 MET A N 1
ATOM 554 C CA . MET A 1 71 ? 15.504 -2.048 -10.318 1.00 89.88 71 MET A CA 1
ATOM 555 C C . MET A 1 71 ? 14.646 -2.385 -11.538 1.00 89.88 71 MET A C 1
ATOM 557 O O . MET A 1 71 ? 15.193 -2.900 -12.516 1.00 89.88 71 MET A O 1
ATOM 561 N N . VAL A 1 72 ? 13.349 -2.077 -11.490 1.00 88.44 72 VAL A N 1
ATOM 562 C CA . VAL A 1 72 ? 12.453 -2.191 -12.646 1.00 88.44 72 VAL A CA 1
ATOM 563 C C . VAL A 1 72 ? 12.801 -1.140 -13.690 1.00 88.44 72 VAL A C 1
ATOM 565 O O . VAL A 1 72 ? 13.072 -1.515 -14.821 1.00 88.44 72 VAL A O 1
ATOM 568 N N . GLU A 1 73 ? 12.935 0.128 -13.294 1.00 86.00 73 GLU A N 1
ATOM 569 C CA . GLU A 1 73 ? 13.336 1.228 -14.190 1.00 86.00 73 GLU A CA 1
ATOM 570 C C . GLU A 1 73 ? 14.631 0.904 -14.955 1.00 86.00 73 GLU A C 1
ATOM 572 O O . GLU A 1 73 ? 14.740 1.064 -16.167 1.00 86.00 73 GLU A O 1
ATOM 577 N N . ASN A 1 74 ? 15.621 0.337 -14.258 1.00 88.00 74 ASN A N 1
ATOM 578 C CA . ASN A 1 74 ? 16.892 -0.074 -14.858 1.00 88.00 74 ASN A CA 1
ATOM 579 C C . ASN A 1 74 ? 16.825 -1.417 -15.616 1.00 88.00 74 ASN A C 1
ATOM 581 O O . ASN A 1 74 ? 17.873 -1.997 -15.916 1.00 88.00 74 ASN A O 1
ATOM 585 N N . ARG A 1 75 ? 15.626 -1.955 -15.877 1.00 86.75 75 ARG A N 1
ATOM 586 C CA . ARG A 1 75 ? 15.368 -3.221 -16.592 1.00 86.75 75 ARG A CA 1
ATOM 587 C C . ARG A 1 75 ? 16.070 -4.443 -15.984 1.00 86.75 75 ARG A C 1
ATOM 589 O O . ARG A 1 75 ? 16.323 -5.440 -16.661 1.00 86.75 75 ARG A O 1
ATOM 596 N N . LYS A 1 76 ? 16.419 -4.385 -14.692 1.00 89.94 76 LYS A N 1
ATOM 597 C CA . LYS A 1 76 ? 17.013 -5.517 -13.953 1.00 89.94 76 LYS A CA 1
ATOM 598 C C . LYS A 1 76 ? 15.943 -6.502 -13.493 1.00 89.94 76 LYS A C 1
ATOM 600 O O . LYS A 1 76 ? 16.235 -7.692 -13.349 1.00 89.94 76 LYS A O 1
ATOM 605 N N . MET A 1 77 ? 14.741 -5.989 -13.256 1.00 91.31 77 MET A N 1
ATOM 606 C CA . MET A 1 77 ? 13.554 -6.712 -12.813 1.00 91.31 77 MET A CA 1
ATOM 607 C C . MET A 1 77 ? 12.381 -6.351 -13.718 1.00 91.31 77 MET A C 1
ATOM 609 O O . MET A 1 77 ? 12.383 -5.283 -14.322 1.00 91.31 77 MET A O 1
ATOM 613 N N . ASP A 1 78 ? 11.401 -7.244 -13.807 1.00 87.62 78 ASP A N 1
ATOM 614 C CA . ASP A 1 78 ? 10.247 -7.054 -14.690 1.00 87.62 78 ASP A CA 1
ATOM 615 C C . ASP A 1 78 ? 9.091 -6.376 -13.942 1.00 87.62 78 ASP A C 1
ATOM 617 O O . ASP A 1 78 ? 8.322 -5.609 -14.520 1.00 87.62 78 ASP A O 1
ATOM 621 N N . ILE A 1 79 ? 8.958 -6.693 -12.649 1.00 89.06 79 ILE A N 1
ATOM 622 C CA . ILE A 1 79 ? 7.847 -6.264 -11.801 1.00 89.06 79 ILE A CA 1
ATOM 623 C C . ILE A 1 79 ? 8.386 -5.890 -10.424 1.00 89.06 79 ILE A C 1
ATOM 625 O O . ILE A 1 79 ? 9.104 -6.676 -9.801 1.00 89.06 79 ILE A O 1
ATOM 629 N N . ALA A 1 80 ? 7.996 -4.716 -9.938 1.00 89.81 80 ALA A N 1
ATOM 630 C CA . ALA A 1 80 ? 8.100 -4.378 -8.526 1.00 89.81 80 ALA A CA 1
ATOM 631 C C . ALA A 1 80 ? 6.782 -4.729 -7.822 1.00 89.81 80 ALA A C 1
ATOM 633 O O . ALA A 1 80 ? 5.730 -4.778 -8.460 1.00 89.81 80 ALA A O 1
ATOM 634 N N . ILE A 1 81 ? 6.839 -4.992 -6.522 1.00 88.94 81 ILE A N 1
ATOM 635 C CA . ILE A 1 81 ? 5.680 -4.889 -5.637 1.00 88.94 81 ILE A CA 1
ATOM 636 C C . ILE A 1 81 ? 6.042 -3.830 -4.607 1.00 88.94 81 ILE A C 1
ATOM 638 O O . ILE A 1 81 ? 7.048 -3.967 -3.915 1.00 88.94 81 ILE A O 1
ATOM 642 N N . ALA A 1 82 ? 5.235 -2.782 -4.570 1.00 85.50 82 ALA A N 1
ATOM 643 C CA . ALA A 1 82 ? 5.328 -1.649 -3.665 1.00 85.50 82 ALA A CA 1
ATOM 644 C C . ALA A 1 82 ? 3.911 -1.145 -3.420 1.00 85.50 82 ALA A C 1
ATOM 646 O O . ALA A 1 82 ? 3.081 -1.271 -4.329 1.00 85.50 82 ALA A O 1
ATOM 647 N N . ASP A 1 83 ? 3.668 -0.572 -2.239 1.00 81.50 83 ASP A N 1
ATOM 648 C CA . ASP A 1 83 ? 2.370 -0.007 -1.893 1.00 81.50 83 ASP A CA 1
ATOM 649 C C . ASP A 1 83 ? 1.978 1.181 -2.795 1.00 81.50 83 ASP A C 1
ATOM 651 O O . ASP A 1 83 ? 2.749 1.670 -3.628 1.00 81.50 83 ASP A O 1
ATOM 655 N N . ARG A 1 84 ? 0.729 1.636 -2.655 1.00 80.88 84 ARG A N 1
ATOM 656 C CA . ARG A 1 84 ? 0.197 2.738 -3.464 1.00 80.88 84 ARG A CA 1
ATOM 657 C C . ARG A 1 84 ? 0.981 4.018 -3.301 1.00 80.88 84 ARG A C 1
ATOM 659 O O . ARG A 1 84 ? 1.231 4.691 -4.294 1.00 80.88 84 ARG A O 1
ATOM 666 N N . PHE A 1 85 ? 1.234 4.397 -2.059 1.00 79.75 85 PHE A N 1
ATOM 667 C CA . PHE A 1 85 ? 1.731 5.724 -1.752 1.00 79.75 85 PHE A CA 1
ATOM 668 C C . PHE A 1 85 ? 3.195 5.815 -2.142 1.00 79.75 85 PHE A C 1
ATOM 670 O O . PHE A 1 85 ? 3.545 6.740 -2.864 1.00 79.75 85 PHE A O 1
ATOM 677 N N . ASP A 1 86 ? 3.984 4.794 -1.812 1.00 79.44 86 ASP A N 1
ATOM 678 C CA . ASP A 1 86 ? 5.375 4.664 -2.230 1.00 79.44 86 ASP A CA 1
ATOM 679 C C . ASP A 1 86 ? 5.487 4.635 -3.756 1.00 79.44 86 ASP A C 1
ATOM 681 O O . ASP A 1 86 ? 6.372 5.256 -4.344 1.00 79.44 86 ASP A O 1
ATOM 685 N N . GLY A 1 87 ? 4.571 3.928 -4.424 1.00 80.62 87 GLY A N 1
ATOM 686 C CA . GLY A 1 87 ? 4.523 3.875 -5.876 1.00 80.62 87 GLY A CA 1
ATOM 687 C C . GLY A 1 87 ? 4.170 5.216 -6.528 1.00 80.62 87 GLY A C 1
ATOM 688 O O . GLY A 1 87 ? 4.829 5.633 -7.482 1.00 80.62 87 GLY A O 1
ATOM 689 N N . GLU A 1 88 ? 3.148 5.909 -6.020 1.00 80.81 88 GLU A N 1
ATOM 690 C CA . GLU A 1 88 ? 2.748 7.237 -6.498 1.00 80.81 88 GLU A CA 1
ATOM 691 C C . GLU A 1 88 ? 3.819 8.300 -6.219 1.00 80.81 88 GLU A C 1
ATOM 693 O O . GLU A 1 88 ? 4.065 9.156 -7.070 1.00 80.81 88 GLU A O 1
ATOM 698 N N . GLU A 1 89 ? 4.452 8.255 -5.047 1.00 79.44 89 GLU A N 1
ATOM 699 C CA . GLU A 1 89 ? 5.557 9.134 -4.659 1.00 79.44 89 GLU A CA 1
ATOM 700 C C . GLU A 1 89 ? 6.762 8.906 -5.569 1.00 79.44 89 GLU A C 1
ATOM 702 O O . GLU A 1 89 ? 7.252 9.849 -6.187 1.00 79.44 89 GLU A O 1
ATOM 707 N N . ALA A 1 90 ? 7.168 7.651 -5.768 1.00 77.75 90 ALA A N 1
ATOM 708 C CA . ALA A 1 90 ? 8.273 7.313 -6.653 1.00 77.75 90 ALA A CA 1
ATOM 709 C C . ALA A 1 90 ? 8.040 7.786 -8.096 1.00 77.75 90 ALA A C 1
ATOM 711 O O . ALA A 1 90 ? 8.961 8.320 -8.710 1.00 77.75 90 ALA A O 1
ATOM 712 N N . LEU A 1 91 ? 6.826 7.644 -8.639 1.00 78.25 91 LEU A N 1
ATOM 713 C CA . LEU A 1 91 ? 6.514 8.137 -9.986 1.00 78.25 91 LEU A CA 1
ATOM 714 C C . LEU A 1 91 ? 6.572 9.665 -10.087 1.00 78.25 91 LEU A C 1
ATOM 716 O O . LEU A 1 91 ? 7.014 10.189 -11.107 1.00 78.25 91 LEU A O 1
ATOM 720 N N . LYS A 1 92 ? 6.146 10.381 -9.040 1.00 80.38 92 LYS A N 1
ATOM 721 C CA . LYS A 1 92 ? 6.199 11.850 -8.996 1.00 80.38 92 LYS A CA 1
ATOM 722 C C . LYS A 1 92 ? 7.626 12.370 -8.830 1.00 80.38 92 LYS A C 1
ATOM 724 O O . LYS A 1 92 ? 7.995 13.330 -9.497 1.00 80.38 92 LYS A O 1
ATOM 729 N N . GLU A 1 93 ? 8.407 11.767 -7.937 1.00 77.56 93 GLU A N 1
ATOM 730 C CA . GLU A 1 93 ? 9.721 12.283 -7.543 1.00 77.56 93 GLU A CA 1
ATOM 731 C C . GLU A 1 93 ? 10.865 11.80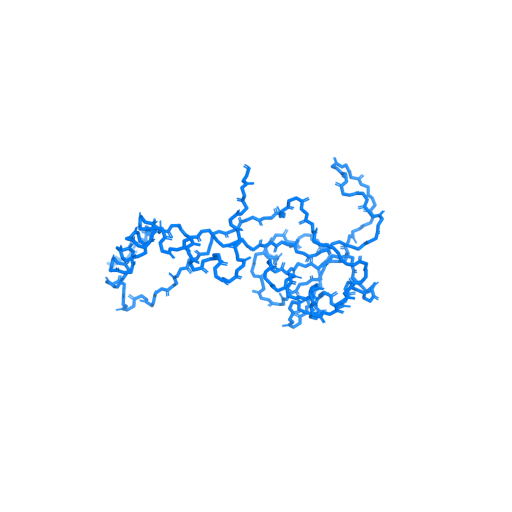2 -8.435 1.00 77.56 93 GLU A C 1
ATOM 733 O O . GLU A 1 93 ? 11.821 12.542 -8.666 1.00 77.56 93 GLU A O 1
ATOM 738 N N . LEU A 1 94 ? 10.799 10.560 -8.920 1.00 73.06 94 LEU A N 1
ATOM 739 C CA . LEU A 1 94 ? 11.908 9.940 -9.651 1.00 73.06 94 LEU A CA 1
ATOM 740 C C . LEU A 1 94 ? 11.789 10.111 -11.164 1.00 73.06 94 LEU A C 1
ATOM 742 O O . LEU A 1 94 ? 12.757 9.817 -11.862 1.00 73.06 94 LEU A O 1
ATOM 746 N N . GLY A 1 95 ? 10.644 10.602 -11.652 1.00 74.12 95 GLY A N 1
ATOM 747 C CA . GLY A 1 95 ? 10.431 10.918 -13.063 1.00 74.12 95 GLY A CA 1
ATOM 748 C C . GLY A 1 95 ? 10.645 9.714 -13.975 1.00 74.12 95 GLY A C 1
ATOM 749 O O . GLY A 1 95 ? 11.330 9.835 -14.982 1.00 74.12 95 GLY A O 1
ATOM 750 N N . PHE A 1 96 ? 10.132 8.545 -13.587 1.00 72.69 96 PHE A N 1
ATOM 751 C CA . PHE A 1 96 ? 10.251 7.348 -14.414 1.00 72.69 96 PHE A CA 1
ATOM 752 C C . PHE A 1 96 ? 9.487 7.518 -15.729 1.00 72.69 96 PHE A C 1
ATOM 754 O O . PHE A 1 96 ? 8.302 7.854 -15.718 1.00 72.69 96 PHE A O 1
ATOM 761 N N . ASP A 1 97 ? 10.158 7.243 -16.846 1.00 69.38 97 ASP A N 1
ATOM 762 C CA . ASP A 1 97 ? 9.576 7.403 -18.183 1.00 69.38 97 ASP A CA 1
ATOM 763 C C . ASP A 1 97 ? 8.769 6.165 -18.611 1.00 69.38 97 ASP A C 1
ATOM 765 O O . ASP A 1 97 ? 7.771 6.274 -19.323 1.00 69.38 97 ASP A O 1
ATOM 769 N N . ASP A 1 98 ? 9.181 4.979 -18.153 1.00 76.06 98 ASP A N 1
ATOM 770 C CA . ASP A 1 98 ? 8.717 3.691 -18.689 1.00 76.06 98 ASP A CA 1
ATOM 771 C C . ASP A 1 98 ? 8.080 2.762 -17.626 1.00 76.06 98 ASP A C 1
ATOM 773 O O . ASP A 1 98 ? 7.627 1.657 -17.949 1.00 76.06 98 ASP A O 1
ATOM 777 N N . VAL A 1 99 ? 8.036 3.182 -16.358 1.00 78.06 99 VAL A N 1
ATOM 778 C CA . VAL A 1 99 ? 7.438 2.444 -15.228 1.00 78.06 99 VAL A CA 1
ATOM 779 C C . VAL A 1 99 ? 6.040 2.995 -14.956 1.00 78.06 99 VAL A C 1
ATOM 781 O O . VAL A 1 99 ? 5.862 4.197 -14.785 1.00 78.06 99 VAL A O 1
ATOM 784 N N . PHE A 1 100 ? 5.029 2.126 -14.902 1.00 80.81 100 PHE A N 1
ATOM 785 C CA . PHE A 1 100 ? 3.633 2.535 -14.734 1.00 80.81 100 PHE A CA 1
ATOM 786 C C . PHE A 1 100 ? 2.864 1.696 -13.712 1.00 80.81 100 PHE A C 1
ATOM 788 O O . PHE A 1 100 ? 2.966 0.469 -13.634 1.00 80.81 100 PHE A O 1
ATOM 795 N N . MET A 1 101 ? 1.986 2.361 -12.957 1.00 79.94 101 MET A N 1
ATOM 796 C CA . MET A 1 101 ? 1.116 1.665 -12.010 1.00 79.94 101 MET A CA 1
ATOM 797 C C . MET A 1 101 ? 0.139 0.744 -12.721 1.00 79.94 101 MET A C 1
ATOM 799 O O . MET A 1 101 ? -0.598 1.181 -13.607 1.00 79.94 101 MET A O 1
ATOM 803 N N . LEU A 1 102 ? 0.072 -0.512 -12.280 1.00 80.56 102 LEU A N 1
ATOM 804 C CA . LEU A 1 102 ? -0.978 -1.416 -12.722 1.00 80.56 102 LEU A CA 1
ATOM 805 C C . LEU A 1 102 ? -2.315 -0.981 -12.119 1.00 80.56 102 LEU A C 1
ATOM 807 O O . LEU A 1 102 ? -2.430 -0.774 -10.911 1.00 80.56 102 LEU A O 1
ATOM 811 N N . LYS A 1 103 ? -3.322 -0.850 -12.986 1.00 74.50 103 LYS A N 1
ATOM 812 C CA . LYS A 1 103 ? -4.715 -0.610 -12.609 1.00 74.50 103 LYS A CA 1
ATOM 813 C C . LYS A 1 103 ? -5.602 -1.698 -13.230 1.00 74.50 103 LYS A C 1
ATOM 815 O O . LYS A 1 103 ? -5.460 -1.951 -14.428 1.00 74.50 103 LYS A O 1
ATOM 820 N N . PRO A 1 104 ? -6.517 -2.318 -12.464 1.00 75.12 104 PRO A N 1
ATOM 821 C CA . PRO A 1 104 ? -6.736 -2.121 -11.028 1.00 75.12 104 PRO A CA 1
ATOM 822 C C . PRO A 1 104 ? -5.584 -2.683 -10.179 1.00 75.12 104 PRO A C 1
ATOM 824 O O . PRO A 1 104 ? -4.736 -3.430 -10.672 1.00 75.12 104 PRO A O 1
ATOM 827 N N . ALA A 1 105 ? -5.561 -2.321 -8.895 1.00 74.50 105 ALA A N 1
ATOM 828 C CA . ALA A 1 105 ? -4.636 -2.911 -7.937 1.00 74.50 105 ALA A CA 1
ATOM 829 C C . ALA A 1 105 ? -4.787 -4.441 -7.921 1.00 74.50 105 ALA A C 1
ATOM 831 O O . ALA A 1 105 ? -5.901 -4.963 -7.889 1.00 74.50 105 ALA A O 1
ATOM 832 N N . ILE A 1 106 ? -3.669 -5.169 -7.898 1.00 74.44 106 ILE A N 1
ATOM 833 C CA . ILE A 1 106 ? -3.691 -6.643 -7.863 1.00 74.44 106 ILE A CA 1
ATOM 834 C C . ILE A 1 106 ? -4.296 -7.154 -6.544 1.00 74.44 106 ILE A C 1
ATOM 836 O O . ILE A 1 106 ? -4.895 -8.228 -6.488 1.00 74.44 106 ILE A O 1
ATOM 840 N N . GLN A 1 107 ? -4.144 -6.382 -5.470 1.00 73.12 107 GLN A N 1
ATOM 841 C CA . GLN A 1 107 ? -4.703 -6.676 -4.161 1.00 73.12 107 GLN A CA 1
ATOM 842 C C . GLN A 1 107 ? -5.104 -5.366 -3.492 1.00 73.12 107 GLN A C 1
ATOM 844 O O . GLN A 1 107 ? -4.418 -4.362 -3.616 1.00 73.12 107 GLN A O 1
ATOM 849 N N . ILE A 1 108 ? -6.198 -5.413 -2.741 1.00 76.31 108 ILE A N 1
ATOM 850 C CA . ILE A 1 108 ? -6.566 -4.389 -1.767 1.00 76.31 108 ILE A CA 1
ATOM 851 C C . ILE A 1 108 ? -6.551 -5.064 -0.401 1.00 76.31 108 ILE A C 1
ATOM 853 O O . ILE A 1 108 ? -7.109 -6.154 -0.237 1.00 76.31 108 ILE A O 1
ATOM 857 N N . VAL A 1 109 ? -5.879 -4.457 0.570 1.00 75.62 109 VAL A N 1
ATOM 858 C CA . VAL A 1 109 ? -5.848 -4.932 1.956 1.00 75.62 109 VAL A CA 1
ATOM 859 C C . VAL A 1 109 ? -6.305 -3.814 2.880 1.00 75.62 109 VAL A C 1
ATOM 861 O O . VAL A 1 109 ? -5.896 -2.675 2.691 1.00 75.62 109 VAL A O 1
ATOM 864 N N . PRO A 1 110 ? -7.163 -4.110 3.867 1.00 77.50 110 PRO A N 1
ATOM 865 C CA . PRO A 1 110 ? -7.588 -3.109 4.830 1.00 77.50 110 PRO A CA 1
ATOM 866 C C . PRO A 1 110 ? -6.435 -2.747 5.772 1.00 77.50 110 PRO A C 1
ATOM 868 O O . PRO A 1 110 ? -5.753 -3.632 6.298 1.00 77.50 110 PRO A O 1
ATOM 871 N N . LEU A 1 111 ? -6.257 -1.450 6.024 1.00 79.94 111 LEU A N 1
ATOM 872 C CA . LEU A 1 111 ? -5.288 -0.940 6.986 1.00 79.94 111 LEU A CA 1
ATOM 873 C C . LEU A 1 111 ? -5.964 -0.757 8.347 1.00 79.94 111 LEU A C 1
ATOM 875 O O . LEU A 1 111 ? -7.053 -0.194 8.458 1.00 79.94 111 LEU A O 1
ATOM 879 N N . TYR A 1 112 ? -5.302 -1.221 9.404 1.00 84.75 112 TYR A N 1
ATOM 880 C CA . TYR A 1 112 ? -5.818 -1.128 10.765 1.00 84.75 112 TYR A CA 1
ATOM 881 C C . TYR A 1 112 ? -4.868 -0.359 11.671 1.00 84.75 112 TYR A C 1
ATOM 883 O O . TYR A 1 112 ? -3.648 -0.476 11.577 1.00 84.75 112 TYR A O 1
ATOM 891 N N . HIS A 1 113 ? -5.455 0.380 12.608 1.00 87.38 113 HIS A N 1
ATOM 892 C CA . HIS A 1 113 ? -4.718 0.985 13.707 1.00 87.38 113 HIS A CA 1
ATOM 893 C C . HIS A 1 113 ? -4.441 -0.088 14.759 1.00 87.38 113 HIS A C 1
ATOM 895 O O . HIS A 1 113 ? -5.369 -0.681 15.317 1.00 87.38 113 HIS A O 1
ATOM 901 N N . TYR A 1 114 ? -3.166 -0.334 15.046 1.00 90.62 114 TYR A N 1
ATOM 902 C CA . TYR A 1 114 ? -2.766 -1.297 16.064 1.00 90.62 114 TYR A CA 1
ATOM 903 C C . TYR A 1 114 ? -2.671 -0.627 17.433 1.00 90.62 114 TYR A C 1
ATOM 905 O O . TYR A 1 114 ? -2.073 0.434 17.595 1.00 90.62 114 TYR A O 1
ATOM 913 N N . VAL A 1 115 ? -3.251 -1.278 18.440 1.00 93.88 115 VAL A N 1
ATOM 914 C CA . VAL A 1 115 ? -3.175 -0.854 19.840 1.00 93.88 115 VAL A CA 1
ATOM 915 C C . VAL A 1 115 ? -2.454 -1.940 20.622 1.00 93.88 115 VAL A C 1
ATOM 917 O O . VAL A 1 115 ? -2.765 -3.123 20.483 1.00 93.88 115 VAL A O 1
ATOM 920 N N . ASN A 1 116 ? -1.498 -1.542 21.464 1.00 96.62 116 ASN A N 1
ATOM 921 C CA . ASN A 1 116 ? -0.825 -2.474 22.363 1.00 96.62 116 ASN A CA 1
ATOM 922 C C . ASN A 1 116 ? -1.860 -3.203 23.236 1.00 96.62 116 ASN A C 1
ATOM 924 O O . ASN A 1 116 ? -2.749 -2.572 23.813 1.00 96.62 116 ASN A O 1
ATOM 928 N N . PHE A 1 117 ? -1.718 -4.522 23.368 1.00 95.12 117 PHE A N 1
ATOM 929 C CA . PHE A 1 117 ? -2.647 -5.361 24.120 1.00 95.12 117 PHE A CA 1
ATOM 930 C C . PHE A 1 117 ? -2.851 -4.898 25.573 1.00 95.12 117 PHE A C 1
ATOM 932 O O . PHE A 1 117 ? -3.974 -4.926 26.074 1.00 95.12 117 PHE A O 1
ATOM 939 N N . ASN A 1 118 ? -1.811 -4.375 26.231 1.00 97.25 118 ASN A N 1
ATOM 940 C CA . ASN A 1 118 ? -1.908 -3.841 27.597 1.00 97.25 118 ASN A CA 1
ATOM 941 C C . ASN A 1 118 ? -2.860 -2.635 27.703 1.00 97.25 118 ASN A C 1
ATOM 943 O O . ASN A 1 118 ? -3.354 -2.319 28.784 1.00 97.25 118 ASN A O 1
ATOM 947 N N . HIS A 1 119 ? -3.172 -1.993 26.576 1.00 96.75 119 HIS A N 1
ATOM 948 C CA . HIS A 1 119 ? -4.083 -0.859 26.468 1.00 96.75 119 HIS A CA 1
ATOM 949 C C . HIS A 1 119 ? -5.352 -1.192 25.670 1.00 96.75 119 HIS A C 1
ATOM 951 O O . HIS A 1 119 ? -5.990 -0.288 25.131 1.00 96.75 119 HIS A O 1
ATOM 957 N N . TYR A 1 120 ? -5.773 -2.463 25.622 1.00 94.88 120 TYR A N 1
ATOM 958 C CA . TYR A 1 120 ? -6.936 -2.905 24.833 1.00 94.88 120 TYR A CA 1
ATOM 959 C C . TYR A 1 120 ? -8.224 -2.107 25.108 1.00 94.88 120 TYR A C 1
ATOM 961 O O . TYR A 1 120 ? -9.061 -1.948 24.223 1.00 94.88 120 TYR A O 1
ATOM 969 N N . LYS A 1 121 ? -8.391 -1.547 26.314 1.00 95.56 121 LYS A N 1
ATOM 970 C CA . LYS A 1 121 ? -9.548 -0.703 26.659 1.00 95.56 121 LYS A CA 1
ATOM 971 C C . LYS A 1 121 ? -9.662 0.545 25.769 1.00 95.56 121 LYS A C 1
ATOM 973 O O . LYS A 1 121 ? -10.774 1.023 25.546 1.00 95.56 121 LYS A O 1
ATOM 978 N N . LEU A 1 122 ? -8.547 1.044 25.220 1.00 96.94 122 LEU A N 1
ATOM 979 C CA . LEU A 1 122 ? -8.532 2.177 24.289 1.00 96.94 122 LEU A CA 1
ATOM 980 C C . LEU A 1 122 ? -9.206 1.858 22.955 1.00 96.94 122 LEU A C 1
ATOM 982 O O . LEU A 1 122 ? -9.719 2.777 22.325 1.00 96.94 122 LEU A O 1
ATOM 986 N N . VAL A 1 123 ? -9.272 0.584 22.553 1.00 96.25 123 VAL A N 1
ATOM 987 C CA . VAL A 1 123 ? -9.868 0.176 21.270 1.00 96.25 123 VAL A CA 1
ATOM 988 C C . VAL A 1 123 ? -11.300 0.694 21.145 1.00 96.25 123 VAL A C 1
ATOM 990 O O . VAL A 1 123 ? -11.660 1.257 20.115 1.00 96.25 123 VAL A O 1
ATOM 993 N N . SER A 1 124 ? -12.098 0.584 22.212 1.00 96.00 124 SER A N 1
ATOM 994 C CA . SER A 1 124 ? -13.482 1.078 22.228 1.00 96.00 124 SER A CA 1
ATOM 995 C C . SER A 1 124 ? -13.574 2.596 22.021 1.00 96.00 124 SER A C 1
ATOM 997 O O . SER A 1 124 ? -14.378 3.067 21.219 1.00 96.00 124 SER A O 1
ATOM 999 N N . ARG A 1 125 ? -12.703 3.361 22.690 1.00 96.69 125 ARG A N 1
ATOM 1000 C CA . ARG A 1 125 ? -12.665 4.829 22.623 1.00 96.69 125 ARG A CA 1
ATOM 1001 C C . ARG A 1 125 ? -12.189 5.320 21.260 1.00 96.69 125 ARG A C 1
ATOM 1003 O O . ARG A 1 125 ? -12.815 6.202 20.687 1.00 96.69 125 ARG A O 1
ATOM 1010 N N . ILE A 1 126 ? -11.122 4.721 20.731 1.00 96.25 126 ILE A N 1
ATOM 1011 C CA . ILE A 1 126 ? -10.599 5.034 19.395 1.00 96.25 126 ILE A CA 1
ATOM 1012 C C . ILE A 1 126 ? -11.660 4.706 18.345 1.00 96.25 126 ILE A C 1
ATOM 1014 O O . ILE A 1 126 ? -11.971 5.548 17.515 1.00 96.25 126 ILE A O 1
ATOM 1018 N N . THR A 1 127 ? -12.290 3.532 18.434 1.00 95.75 127 THR A N 1
ATOM 1019 C CA . THR A 1 127 ? -13.358 3.132 17.504 1.00 95.75 127 THR A CA 1
ATOM 1020 C C . THR A 1 127 ? -14.520 4.121 17.514 1.00 95.75 127 THR A C 1
ATOM 1022 O O . THR A 1 127 ? -15.035 4.462 16.454 1.00 95.75 127 THR A O 1
ATOM 1025 N N . PHE A 1 128 ? -14.932 4.595 18.693 1.00 96.88 128 PHE A N 1
ATOM 1026 C CA . PHE A 1 128 ? -15.982 5.605 18.803 1.00 96.88 128 PHE A CA 1
ATOM 1027 C C . PHE A 1 128 ? -15.598 6.908 18.089 1.00 96.88 128 PHE A C 1
ATOM 1029 O O . PHE A 1 128 ? -16.386 7.423 17.300 1.00 96.88 128 PHE A O 1
ATOM 1036 N N . VAL A 1 129 ? -14.379 7.412 18.315 1.00 97.12 129 VAL A N 1
ATOM 1037 C CA . VAL A 1 129 ? -13.893 8.638 17.662 1.00 97.12 129 VAL A CA 1
ATOM 1038 C C . VAL A 1 129 ? -13.792 8.456 16.147 1.00 97.12 129 VAL A C 1
ATOM 1040 O O . VAL A 1 129 ? -14.298 9.301 15.418 1.00 97.12 129 VAL A O 1
ATOM 1043 N N . MET A 1 130 ? -13.231 7.341 15.668 1.00 95.50 130 MET A N 1
ATOM 1044 C CA . MET A 1 130 ? -13.113 7.058 14.231 1.00 95.50 130 MET A CA 1
ATOM 1045 C C . MET A 1 130 ? -14.483 7.017 13.545 1.00 95.50 130 MET A C 1
ATOM 1047 O O . MET A 1 130 ? -14.664 7.660 12.518 1.00 95.50 130 MET A O 1
ATOM 1051 N N . LYS A 1 131 ? -15.477 6.348 14.146 1.00 96.25 131 LYS A N 1
ATOM 1052 C CA . LYS A 1 131 ? -16.855 6.326 13.621 1.00 96.25 131 LYS A CA 1
ATOM 1053 C C . LYS A 1 131 ? -17.517 7.701 13.642 1.00 96.25 131 LYS A C 1
ATOM 1055 O O . LYS A 1 131 ? -18.247 8.042 12.720 1.00 96.25 131 LYS A O 1
ATOM 1060 N N . SER A 1 132 ? -17.265 8.493 14.683 1.00 97.75 132 SER A N 1
ATOM 1061 C CA . SER A 1 132 ? -17.760 9.870 14.754 1.00 97.75 132 SER A CA 1
ATOM 1062 C C . SER A 1 132 ? -17.173 10.719 13.620 1.00 97.75 132 SER A C 1
ATOM 1064 O O . SER A 1 132 ? -17.923 11.366 12.895 1.00 97.75 132 SER A O 1
ATOM 1066 N N . MET A 1 133 ? -15.855 10.634 13.394 1.00 96.88 133 MET A N 1
ATOM 1067 C CA . MET A 1 133 ? -15.162 11.326 12.299 1.00 96.88 133 MET A CA 1
ATOM 1068 C C . MET A 1 133 ? -15.610 10.859 10.910 1.00 96.88 133 MET A C 1
ATOM 1070 O O . MET A 1 133 ? -15.647 11.657 9.978 1.00 96.88 133 MET A O 1
ATOM 1074 N N . GLU A 1 134 ? -15.929 9.576 10.757 1.00 94.75 134 GLU A N 1
ATOM 1075 C CA . GLU A 1 134 ? -16.515 9.039 9.530 1.00 94.75 134 GLU A CA 1
ATOM 1076 C C . GLU A 1 134 ? -17.903 9.647 9.293 1.00 94.75 134 GLU A C 1
ATOM 1078 O O . GLU A 1 134 ? -18.153 10.231 8.242 1.00 94.75 134 GLU A O 1
ATOM 1083 N N . SER A 1 135 ? -18.777 9.595 10.305 1.00 96.81 135 SER A N 1
ATOM 1084 C CA . SER A 1 135 ? -20.150 10.104 10.214 1.00 96.81 135 SER A CA 1
ATOM 1085 C C . SER A 1 135 ? -20.235 11.617 9.998 1.00 96.81 135 SER A C 1
ATOM 1087 O O . SER A 1 135 ? -21.178 12.091 9.371 1.00 96.81 135 SER A O 1
ATOM 1089 N N . SER A 1 136 ? -19.249 12.377 10.485 1.00 97.44 136 SER A N 1
ATOM 1090 C CA . SER A 1 136 ? -19.175 13.824 10.276 1.00 97.44 136 SER A CA 1
ATOM 1091 C C . SER A 1 136 ? -18.529 14.220 8.948 1.00 97.44 136 SER A C 1
ATOM 1093 O O . SER A 1 136 ? -18.485 15.405 8.638 1.00 97.44 136 SER A O 1
ATOM 1095 N N . GLY A 1 137 ? -17.996 13.267 8.176 1.00 96.19 137 GLY A N 1
ATOM 1096 C CA . GLY A 1 137 ? -17.245 13.551 6.952 1.00 96.19 137 GLY A CA 1
ATOM 1097 C C . GLY A 1 137 ? -15.802 14.007 7.188 1.00 96.19 137 GLY A C 1
ATOM 1098 O O . GLY A 1 137 ? -15.058 14.190 6.224 1.00 96.19 137 GLY A O 1
ATOM 1099 N N . ARG A 1 138 ? -15.350 14.123 8.445 1.00 96.00 138 ARG A N 1
ATOM 1100 C CA . ARG A 1 138 ? -14.000 14.602 8.777 1.00 96.00 138 ARG A CA 1
ATOM 1101 C C . ARG A 1 138 ? -12.895 13.734 8.174 1.00 96.00 138 ARG A C 1
ATOM 1103 O O . ARG A 1 138 ? -11.860 14.261 7.778 1.00 96.00 138 ARG A O 1
ATOM 1110 N N . ILE A 1 139 ? -13.096 12.417 8.091 1.00 93.56 139 ILE A N 1
ATOM 1111 C CA . ILE A 1 139 ? -12.129 11.525 7.427 1.00 93.56 139 ILE A CA 1
ATOM 1112 C C . ILE A 1 139 ? -11.987 11.898 5.947 1.00 93.56 139 ILE A C 1
ATOM 1114 O O . ILE A 1 139 ? -10.869 12.046 5.464 1.00 93.56 139 ILE A O 1
ATOM 1118 N N . ALA A 1 140 ? -13.099 12.108 5.239 1.00 92.31 140 ALA A N 1
ATOM 1119 C CA . ALA A 1 140 ? -13.077 12.466 3.822 1.00 92.31 140 ALA A CA 1
ATOM 1120 C C . ALA A 1 140 ? -12.409 13.829 3.574 1.00 92.31 140 ALA A C 1
ATOM 1122 O O . ALA A 1 140 ? -11.671 13.981 2.603 1.00 92.31 140 ALA A O 1
ATOM 1123 N N . GLU A 1 141 ? -12.618 14.802 4.466 1.00 95.38 141 GLU A N 1
ATOM 1124 C CA . GLU A 1 141 ? -11.926 16.096 4.416 1.00 95.38 141 GLU A CA 1
ATOM 1125 C C . GLU A 1 141 ? -10.406 15.943 4.514 1.00 95.38 141 GLU A C 1
ATOM 1127 O O . GLU A 1 141 ? -9.688 16.492 3.682 1.00 95.38 141 GLU A O 1
ATOM 1132 N N . ILE A 1 142 ? -9.924 15.176 5.500 1.0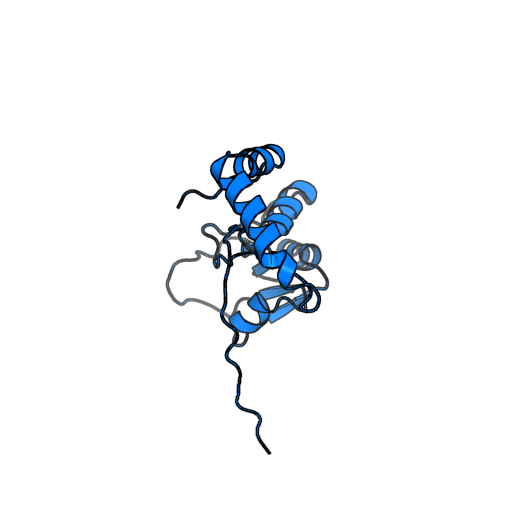0 93.75 142 ILE A N 1
ATOM 1133 C CA . ILE A 1 142 ? -8.488 14.933 5.703 1.00 93.75 142 ILE A CA 1
ATOM 1134 C C . ILE A 1 142 ? -7.901 14.214 4.487 1.00 93.75 142 ILE A C 1
ATOM 1136 O O . ILE A 1 142 ? -6.858 14.607 3.978 1.00 93.75 142 ILE A O 1
ATOM 1140 N N . LEU A 1 143 ? -8.576 13.179 3.982 1.00 89.88 143 LEU A N 1
ATOM 1141 C CA . LEU A 1 143 ? -8.108 12.456 2.799 1.00 89.88 143 LEU A CA 1
ATOM 1142 C C . LEU A 1 143 ? -7.982 13.391 1.588 1.00 89.88 143 LEU A C 1
ATOM 1144 O O . LEU A 1 143 ? -6.952 13.389 0.917 1.00 89.88 143 LEU A O 1
ATOM 1148 N N . LYS A 1 144 ? -8.973 14.263 1.368 1.00 91.31 144 LYS A N 1
ATOM 1149 C CA . LYS A 1 144 ? -8.935 15.271 0.302 1.00 91.31 144 LYS A CA 1
ATOM 1150 C C . LYS A 1 144 ? -7.786 16.270 0.477 1.00 91.31 144 LYS A C 1
ATOM 1152 O O . LYS A 1 144 ? -7.149 16.614 -0.515 1.00 91.31 144 LYS A O 1
ATOM 1157 N N . GLU A 1 145 ? -7.520 16.723 1.701 1.00 93.19 145 GLU A N 1
ATOM 1158 C CA . GLU A 1 145 ? -6.414 17.640 2.024 1.00 93.19 145 GLU A CA 1
ATOM 1159 C C . GLU A 1 145 ? -5.054 17.064 1.601 1.00 93.19 145 GLU A C 1
ATOM 1161 O O . GLU A 1 145 ? -4.231 17.777 1.032 1.00 93.19 145 GLU A O 1
ATOM 1166 N N . TYR A 1 146 ? -4.863 15.756 1.782 1.00 87.19 146 TYR A N 1
ATOM 1167 C CA . TYR A 1 146 ? -3.648 15.041 1.380 1.00 87.19 146 TYR A CA 1
ATOM 1168 C C . TYR A 1 146 ? -3.719 14.433 -0.031 1.00 87.19 146 TYR A C 1
ATOM 1170 O O . TYR A 1 146 ? -2.858 13.641 -0.410 1.00 87.19 146 TYR A O 1
ATOM 1178 N N . GLY A 1 147 ? -4.731 14.789 -0.832 1.00 84.19 147 GLY A N 1
ATOM 1179 C CA . GLY A 1 147 ? -4.883 14.298 -2.205 1.00 84.19 147 GLY A CA 1
ATOM 1180 C C . GLY A 1 147 ? -5.155 12.793 -2.313 1.00 84.19 147 GLY A C 1
ATOM 1181 O O . GLY A 1 147 ? -4.961 12.210 -3.379 1.00 84.19 147 GLY A O 1
ATOM 1182 N N . VAL A 1 148 ? -5.607 12.162 -1.229 1.00 82.19 148 VAL A N 1
ATOM 1183 C CA . VAL A 1 148 ? -6.017 10.760 -1.200 1.00 82.19 148 VAL A CA 1
ATOM 1184 C C . VAL A 1 148 ? -7.490 10.692 -1.574 1.00 82.19 148 VAL A C 1
ATOM 1186 O O . VAL A 1 148 ? -8.366 11.104 -0.817 1.00 82.19 148 VAL A O 1
ATOM 1189 N N . TYR A 1 149 ? -7.775 10.162 -2.757 1.00 69.25 149 TYR A N 1
ATOM 1190 C CA . TYR A 1 149 ? -9.147 9.966 -3.211 1.00 69.25 149 TYR A CA 1
ATOM 1191 C C . TYR A 1 149 ? -9.534 8.500 -3.021 1.00 69.25 149 TYR A C 1
ATOM 1193 O O . TYR A 1 149 ? -8.777 7.627 -3.465 1.00 69.25 149 TYR A O 1
ATOM 1201 N N . PRO A 1 150 ? -10.681 8.208 -2.376 1.00 61.84 150 PRO A N 1
ATOM 1202 C CA . PRO A 1 150 ? -11.193 6.848 -2.346 1.00 61.84 150 PRO A CA 1
ATOM 1203 C C . PRO A 1 150 ? -11.390 6.394 -3.794 1.00 61.84 150 PRO A C 1
ATOM 1205 O O . PRO A 1 150 ? -12.030 7.089 -4.586 1.00 61.84 150 PRO A O 1
ATOM 1208 N N . GLU A 1 151 ? -10.775 5.270 -4.157 1.00 57.00 151 GLU A N 1
ATOM 1209 C CA . GLU A 1 151 ? -11.060 4.634 -5.440 1.00 57.00 151 GLU A CA 1
ATOM 1210 C C . GLU A 1 151 ? -12.534 4.225 -5.413 1.00 57.00 151 GLU A C 1
ATOM 1212 O O . GLU A 1 151 ? -12.973 3.506 -4.517 1.00 57.00 151 GLU A O 1
ATOM 1217 N N . VAL A 1 152 ? -13.307 4.805 -6.328 1.00 45.16 152 VAL A N 1
ATOM 1218 C CA . VAL A 1 152 ? -14.696 4.426 -6.572 1.00 45.16 152 VAL A CA 1
ATOM 1219 C C . VAL A 1 152 ? -14.631 3.139 -7.387 1.00 45.16 152 VAL A C 1
ATOM 1221 O O . VAL A 1 152 ? -14.101 3.169 -8.499 1.00 45.16 152 VAL A O 1
ATOM 1224 N N . ASP A 1 153 ? -15.086 2.034 -6.796 1.00 36.25 153 ASP A N 1
ATOM 1225 C CA . ASP A 1 153 ? -15.306 0.765 -7.502 1.00 36.25 153 ASP A CA 1
ATOM 1226 C C . ASP A 1 153 ? -16.362 0.920 -8.613 1.00 36.25 153 ASP A C 1
ATOM 1228 O O . ASP A 1 153 ? -17.366 1.643 -8.388 1.00 36.25 153 ASP A O 1
#

Secondary structure (DSSP, 8-state):
------PPP-----B--------EESS----SS--SS---EEEETT-HHHHHHSTTS-EEEESSHHHHHHHHHTTS-SEEE--HHHHHHHHHHH--SSEE--SS-S----B-----GGGTTHHHHHHHHHHHHHHTTHHHHHHHHTT-PPP--

pLDDT: mean 73.17, std 24.38, range [26.88, 97.75]

Radius of gyration: 19.36 Å; chains: 1; bounding box: 37×46×59 Å